Protein AF-A0A1W9QPC5-F1 (afdb_monomer)

Mean predicted aligned error: 15.15 Å

Secondary structure (DSSP, 8-state):
-HHHHHHHHHHHHHHHHHTT----------HHHHHHHHHHHHHHHHHHHHHHHHHHHHHHHHHHHHHHHHHHHHHHHHHHHHHHHHHHHHHHHHHHHHHHHHHHHHHHHHHHHHHHHHHHHHHHHHHHHHHHHHHHHHHHHHH-HHHHHHHHHTT--

Structure (mmCIF, N/CA/C/O backbone):
data_AF-A0A1W9QPC5-F1
#
_entry.id   AF-A0A1W9QPC5-F1
#
loop_
_atom_site.group_PDB
_atom_site.id
_atom_site.type_symbol
_atom_site.label_atom_id
_atom_site.label_alt_id
_atom_site.label_comp_id
_atom_site.label_asym_id
_atom_site.label_entity_id
_atom_site.label_seq_id
_atom_site.pdbx_PDB_ins_code
_atom_site.Cartn_x
_atom_site.Cartn_y
_atom_site.Cartn_z
_atom_site.occupancy
_atom_site.B_iso_or_equiv
_atom_site.auth_seq_id
_atom_site.auth_comp_id
_atom_site.auth_asym_id
_atom_site.auth_atom_id
_atom_site.pdbx_PDB_model_num
ATOM 1 N N . MET A 1 1 ? 55.006 -50.212 -90.900 1.00 65.12 1 MET A N 1
ATOM 2 C CA . MET A 1 1 ? 54.158 -49.028 -91.170 1.00 65.12 1 MET A CA 1
ATOM 3 C C . MET A 1 1 ? 53.237 -48.678 -90.004 1.00 65.12 1 MET A C 1
ATOM 5 O O . MET A 1 1 ? 53.324 -47.565 -89.512 1.00 65.12 1 MET A O 1
ATOM 9 N N . THR A 1 2 ? 52.432 -49.608 -89.487 1.00 70.31 2 THR A N 1
ATOM 10 C CA . THR A 1 2 ? 51.466 -49.372 -88.388 1.00 70.31 2 THR A CA 1
ATOM 11 C C . THR A 1 2 ? 52.062 -48.792 -87.098 1.00 70.31 2 THR A C 1
ATOM 13 O O . THR A 1 2 ? 51.472 -47.887 -86.520 1.00 70.31 2 THR A O 1
ATOM 16 N N . LYS A 1 3 ? 53.254 -49.234 -86.671 1.00 73.50 3 LYS A N 1
ATOM 17 C CA . LYS A 1 3 ? 53.915 -48.698 -85.461 1.00 73.50 3 LYS A CA 1
ATOM 18 C C . LYS A 1 3 ? 54.322 -47.223 -85.588 1.00 73.50 3 LYS A C 1
ATOM 20 O O . LYS A 1 3 ? 54.181 -46.483 -84.628 1.00 73.50 3 LYS A O 1
ATOM 25 N N . ILE A 1 4 ? 54.771 -46.805 -86.775 1.00 79.19 4 ILE A N 1
ATOM 26 C CA . ILE A 1 4 ? 55.195 -45.420 -87.052 1.00 79.19 4 ILE A CA 1
ATOM 27 C C . ILE A 1 4 ? 53.983 -44.483 -87.043 1.00 79.19 4 ILE A C 1
ATOM 29 O O . ILE A 1 4 ? 54.043 -43.390 -86.490 1.00 79.19 4 ILE A O 1
ATOM 33 N N . ILE A 1 5 ? 52.862 -44.943 -87.604 1.00 79.62 5 ILE A N 1
ATOM 34 C CA . ILE A 1 5 ? 51.597 -44.200 -87.610 1.00 79.62 5 ILE A CA 1
ATOM 35 C C . ILE A 1 5 ? 51.071 -44.041 -86.179 1.00 79.62 5 ILE A C 1
ATOM 37 O O . ILE A 1 5 ? 50.689 -42.942 -85.793 1.00 79.62 5 ILE A O 1
ATOM 41 N N . ALA A 1 6 ? 51.125 -45.102 -85.366 1.00 79.56 6 ALA A N 1
ATOM 42 C CA . ALA A 1 6 ? 50.721 -45.041 -83.963 1.00 79.56 6 ALA A CA 1
ATOM 43 C C . ALA A 1 6 ? 51.591 -44.067 -83.151 1.00 79.56 6 ALA A C 1
ATOM 45 O O . ALA A 1 6 ? 51.056 -43.268 -82.389 1.00 79.56 6 ALA A O 1
ATOM 46 N N . THR A 1 7 ? 52.915 -44.069 -83.350 1.00 79.75 7 THR A N 1
ATOM 47 C CA . THR A 1 7 ? 53.804 -43.115 -82.668 1.00 79.75 7 THR A CA 1
ATOM 48 C C . THR A 1 7 ? 53.548 -41.675 -83.094 1.00 79.75 7 THR A C 1
ATOM 50 O O . THR A 1 7 ? 53.549 -40.796 -82.241 1.00 79.75 7 THR A O 1
ATOM 53 N N . LEU A 1 8 ? 53.271 -41.429 -84.379 1.00 81.75 8 LEU A N 1
ATOM 54 C CA . LEU A 1 8 ? 52.932 -40.095 -84.883 1.00 81.75 8 LEU A CA 1
ATOM 55 C C . LEU A 1 8 ? 51.606 -39.605 -84.303 1.00 81.75 8 LEU A C 1
ATOM 57 O O . LEU A 1 8 ? 51.513 -38.455 -83.896 1.00 81.75 8 LEU A O 1
ATOM 61 N N . PHE A 1 9 ? 50.615 -40.491 -84.203 1.00 82.88 9 PHE A N 1
ATOM 62 C CA . PHE A 1 9 ? 49.314 -40.175 -83.626 1.00 82.88 9 PHE A CA 1
ATOM 63 C C . PHE A 1 9 ? 49.409 -39.853 -82.130 1.00 82.88 9 PHE A C 1
ATOM 65 O O . PHE A 1 9 ? 48.795 -38.898 -81.669 1.00 82.88 9 PHE A O 1
ATOM 72 N N . ILE A 1 10 ? 50.235 -40.592 -81.382 1.00 83.12 10 ILE A N 1
ATOM 73 C CA . ILE A 1 10 ? 50.500 -40.322 -79.961 1.00 83.12 10 ILE A CA 1
ATOM 74 C C . ILE A 1 10 ? 51.208 -38.973 -79.779 1.00 83.12 10 ILE A C 1
ATOM 76 O O . ILE A 1 10 ? 50.865 -38.227 -78.866 1.00 83.12 10 ILE A O 1
ATOM 80 N N . LEU A 1 11 ? 52.155 -38.635 -80.660 1.00 81.06 11 LEU A N 1
ATOM 81 C CA . LEU A 1 11 ? 52.871 -37.353 -80.636 1.00 81.06 11 LEU A CA 1
ATOM 82 C C . LEU A 1 11 ? 51.952 -36.170 -80.981 1.00 81.06 11 LEU A C 1
ATOM 84 O O . LEU A 1 11 ? 52.066 -35.095 -80.402 1.00 81.06 11 LEU A O 1
ATOM 88 N N . LEU A 1 12 ? 51.011 -36.380 -81.902 1.00 78.31 12 LEU A N 1
ATOM 89 C CA . LEU A 1 12 ? 50.007 -35.386 -82.279 1.00 78.31 12 LEU A CA 1
ATOM 90 C C . LEU A 1 12 ? 48.969 -35.194 -81.165 1.00 78.31 12 LEU A C 1
ATOM 92 O O . LEU A 1 12 ? 48.578 -34.070 -80.870 1.00 78.31 12 LEU A O 1
ATOM 96 N N . PHE A 1 13 ? 48.564 -36.282 -80.508 1.00 77.88 13 PHE A N 1
ATOM 97 C CA . PHE A 1 13 ? 47.622 -36.249 -79.393 1.00 77.88 13 PHE A CA 1
ATOM 98 C C . PHE A 1 13 ? 48.225 -35.593 -78.146 1.00 77.88 13 PHE A C 1
ATOM 100 O O . PHE A 1 13 ? 47.564 -34.779 -77.504 1.00 77.88 13 PHE A O 1
ATOM 107 N N . SER A 1 14 ? 49.497 -35.870 -77.834 1.00 73.00 14 SER A N 1
ATOM 108 C CA . SER A 1 14 ? 50.177 -35.208 -76.717 1.00 73.00 14 SER A CA 1
ATOM 109 C C . SER A 1 14 ? 50.324 -33.702 -76.954 1.00 73.00 14 SER A C 1
ATOM 111 O O . SER A 1 14 ? 50.070 -32.928 -76.036 1.00 73.00 14 SER A O 1
ATOM 113 N N . ALA A 1 15 ? 50.627 -33.270 -78.184 1.00 71.00 15 ALA A N 1
ATOM 114 C CA . ALA A 1 15 ? 50.700 -31.852 -78.540 1.00 71.00 15 ALA A CA 1
ATOM 115 C C . ALA A 1 15 ? 49.362 -31.109 -78.349 1.00 71.00 15 ALA A C 1
ATOM 117 O O . ALA A 1 15 ? 49.360 -29.960 -77.913 1.00 71.00 15 ALA A O 1
ATOM 118 N N . ILE A 1 16 ? 48.227 -31.766 -78.617 1.00 71.44 16 ILE A N 1
ATOM 119 C CA . ILE A 1 16 ? 46.889 -31.191 -78.398 1.00 71.44 16 ILE A CA 1
ATOM 120 C C . ILE A 1 16 ? 46.578 -31.078 -76.897 1.00 71.44 16 ILE A C 1
ATOM 122 O O . ILE A 1 16 ? 46.021 -30.069 -76.470 1.00 71.44 16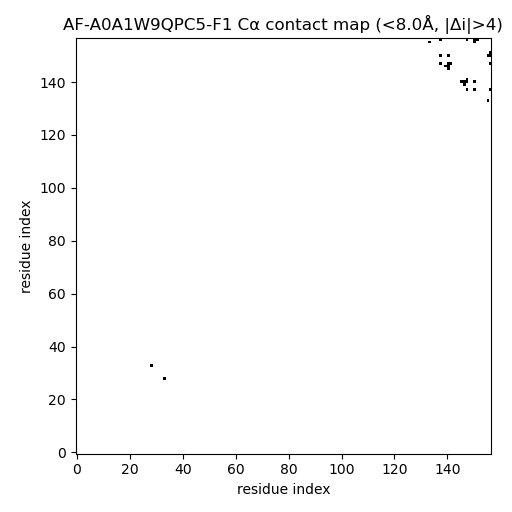 ILE A O 1
ATOM 126 N N . CYS A 1 17 ? 46.978 -32.061 -76.082 1.00 65.62 17 CYS A N 1
ATOM 127 C CA . CYS A 1 17 ? 46.781 -32.010 -74.628 1.00 65.62 17 CYS A CA 1
ATOM 128 C C . CYS A 1 17 ? 47.578 -30.881 -73.950 1.00 65.62 17 CYS A C 1
ATOM 130 O O . CYS A 1 17 ? 47.078 -30.286 -73.000 1.00 65.62 17 CYS A O 1
ATOM 132 N N . PHE A 1 18 ? 48.779 -30.544 -74.438 1.00 61.78 18 PHE A N 1
ATOM 133 C CA . PHE A 1 18 ? 49.573 -29.430 -73.892 1.00 61.78 18 PHE A CA 1
ATOM 134 C C . PHE A 1 18 ? 49.085 -28.039 -74.333 1.00 61.78 18 PHE A C 1
ATOM 136 O O . PHE A 1 18 ? 49.461 -27.046 -73.718 1.00 61.78 18 PHE A O 1
ATOM 143 N N . ALA A 1 19 ? 48.232 -27.945 -75.358 1.00 59.25 19 ALA A N 1
ATOM 144 C CA . ALA A 1 19 ? 47.664 -26.674 -75.816 1.00 59.25 19 ALA A CA 1
ATOM 145 C C . ALA A 1 19 ? 46.470 -26.190 -74.964 1.00 59.25 19 ALA A C 1
ATOM 147 O O . ALA A 1 19 ? 45.939 -25.111 -75.212 1.00 59.25 19 ALA A O 1
ATOM 148 N N . GLN A 1 20 ? 46.021 -26.969 -73.971 1.00 57.81 20 GLN A N 1
ATOM 149 C CA . GLN A 1 20 ? 44.827 -26.652 -73.176 1.00 57.81 20 GLN A CA 1
ATOM 150 C C . GLN A 1 20 ? 45.083 -25.758 -71.947 1.00 57.81 20 GLN A C 1
ATOM 152 O O . GLN A 1 20 ? 44.140 -25.479 -71.210 1.00 57.81 20 GLN A O 1
ATOM 157 N N . ASP A 1 21 ? 46.306 -25.266 -71.736 1.00 56.19 21 ASP A N 1
ATOM 158 C CA . ASP A 1 21 ? 46.692 -24.516 -70.526 1.00 56.19 21 ASP A CA 1
ATOM 159 C C . ASP A 1 21 ? 46.705 -22.978 -70.712 1.00 56.19 21 ASP A C 1
ATOM 161 O O . ASP A 1 21 ? 47.472 -22.260 -70.075 1.00 56.19 21 ASP A O 1
ATOM 165 N N . GLU A 1 22 ? 45.857 -22.437 -71.596 1.00 55.47 22 GLU A N 1
ATOM 166 C CA . GLU A 1 22 ? 45.843 -20.995 -71.925 1.00 55.47 22 GLU A CA 1
ATOM 167 C C . GLU A 1 22 ? 44.786 -20.169 -71.158 1.00 55.47 22 GLU A C 1
ATOM 169 O O . GLU A 1 22 ? 44.718 -18.951 -71.310 1.00 55.47 22 GLU A O 1
ATOM 174 N N . ASN A 1 23 ? 43.968 -20.793 -70.297 1.00 54.53 23 ASN A N 1
ATOM 175 C CA . ASN A 1 23 ? 42.779 -20.139 -69.723 1.00 54.53 23 ASN A CA 1
ATOM 176 C C . ASN A 1 23 ? 42.857 -19.778 -68.229 1.00 54.53 23 ASN A C 1
ATOM 178 O O . ASN A 1 23 ? 41.831 -19.516 -67.604 1.00 54.53 23 ASN A O 1
ATOM 182 N N . ASN A 1 24 ? 44.060 -19.711 -67.651 1.00 58.28 24 ASN A N 1
ATOM 183 C CA . ASN A 1 24 ? 44.267 -19.200 -66.291 1.00 58.28 24 ASN A CA 1
ATOM 184 C C . ASN A 1 24 ? 44.777 -17.746 -66.315 1.00 58.28 24 ASN A C 1
ATOM 186 O O . ASN A 1 24 ? 45.820 -17.422 -65.746 1.00 58.28 24 ASN A O 1
ATOM 190 N N . GLN A 1 25 ? 44.067 -16.858 -67.021 1.00 64.00 25 GLN A N 1
ATOM 191 C CA . GLN A 1 25 ? 44.348 -15.424 -66.945 1.00 64.00 25 GLN A CA 1
ATOM 192 C C . GLN A 1 25 ? 43.823 -14.886 -65.613 1.00 64.00 25 GLN A C 1
ATOM 194 O O . GLN A 1 25 ? 42.617 -14.872 -65.364 1.00 64.00 25 GLN A O 1
ATOM 199 N N . ALA A 1 26 ? 44.731 -14.418 -64.754 1.00 65.38 26 ALA A N 1
ATOM 200 C CA . ALA A 1 26 ? 44.363 -13.616 -63.598 1.00 65.38 26 ALA A CA 1
ATOM 201 C C . ALA A 1 26 ? 43.617 -12.367 -64.097 1.00 65.38 26 ALA A C 1
ATOM 203 O O . ALA A 1 26 ? 44.222 -11.467 -64.682 1.00 65.38 26 ALA A O 1
ATOM 204 N N . VAL A 1 27 ? 42.295 -12.342 -63.915 1.00 70.56 27 VAL A N 1
ATOM 205 C CA . VAL A 1 27 ? 41.449 -11.213 -64.317 1.00 70.56 27 VAL A CA 1
ATOM 206 C C . VAL A 1 27 ? 41.936 -9.970 -63.579 1.00 70.56 27 VAL A C 1
ATOM 208 O O . VAL A 1 27 ? 41.938 -9.918 -62.348 1.00 70.56 27 VAL A O 1
ATOM 211 N N . SER A 1 28 ? 42.401 -8.978 -64.334 1.00 74.38 28 SER A N 1
ATOM 212 C CA . SER A 1 28 ? 42.947 -7.748 -63.777 1.00 74.38 28 SER A CA 1
ATOM 213 C C . SER A 1 28 ? 41.822 -6.843 -63.277 1.00 74.38 28 SER A C 1
ATOM 215 O O . SER A 1 28 ? 40.793 -6.676 -63.926 1.00 74.38 28 SER A O 1
ATOM 217 N N . PHE A 1 29 ? 42.012 -6.255 -62.094 1.00 83.31 29 PHE A N 1
ATOM 218 C CA . PHE A 1 29 ? 41.056 -5.322 -61.500 1.00 83.31 29 PHE A CA 1
ATOM 219 C C . PHE A 1 29 ? 40.883 -4.094 -62.401 1.00 83.31 29 PH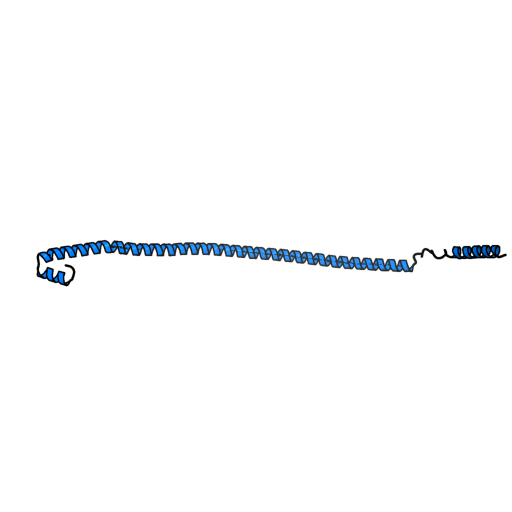E A C 1
ATOM 221 O O . PHE A 1 29 ? 41.829 -3.328 -62.616 1.00 83.31 29 PHE A O 1
ATOM 228 N N . THR A 1 30 ? 39.677 -3.923 -62.941 1.00 89.25 30 THR A N 1
ATOM 229 C CA . THR A 1 30 ? 39.397 -2.928 -63.979 1.00 89.25 30 THR A CA 1
ATOM 230 C C . THR A 1 30 ? 39.052 -1.557 -63.387 1.00 89.25 30 THR A C 1
ATOM 232 O O . THR A 1 30 ? 38.787 -1.410 -62.192 1.00 89.25 30 THR A O 1
ATOM 235 N N . LEU A 1 31 ? 39.015 -0.517 -64.230 1.00 87.50 31 LEU A N 1
ATOM 236 C CA . LEU A 1 31 ? 38.528 0.809 -63.826 1.00 87.50 31 LEU A CA 1
ATOM 237 C C . LEU A 1 31 ? 37.064 0.752 -63.342 1.00 87.50 31 LEU A C 1
ATOM 239 O O . LEU A 1 31 ? 36.713 1.394 -62.358 1.00 87.50 31 LEU A O 1
ATOM 243 N N . ALA A 1 32 ? 36.231 -0.080 -63.975 1.00 89.06 32 ALA A N 1
ATOM 244 C CA . ALA A 1 32 ? 34.838 -0.265 -63.578 1.00 89.06 32 ALA A CA 1
ATOM 245 C C . ALA A 1 32 ? 34.711 -0.872 -62.170 1.00 89.06 32 ALA A C 1
ATOM 247 O O . ALA A 1 32 ? 33.818 -0.493 -61.410 1.00 89.06 32 ALA A O 1
ATOM 248 N N . ASP A 1 33 ? 35.619 -1.773 -61.787 1.00 93.31 33 ASP A N 1
ATOM 249 C CA . ASP A 1 33 ? 35.632 -2.350 -60.441 1.00 93.31 33 ASP A CA 1
ATOM 250 C C . ASP A 1 33 ? 36.023 -1.312 -59.375 1.00 93.31 33 ASP A C 1
ATOM 252 O O . ASP A 1 33 ? 35.454 -1.319 -58.280 1.00 93.31 33 ASP A O 1
ATOM 256 N N . ARG A 1 34 ? 36.912 -0.359 -59.706 1.00 89.38 34 ARG A N 1
ATOM 257 C CA . ARG A 1 34 ? 37.227 0.802 -58.845 1.00 89.38 34 ARG A CA 1
ATOM 258 C C . ARG A 1 34 ? 36.011 1.689 -58.628 1.00 89.38 34 ARG A C 1
ATOM 260 O O . ARG A 1 34 ? 35.699 2.015 -57.486 1.00 89.38 34 ARG A O 1
ATOM 267 N N . ASP A 1 35 ? 35.300 2.036 -59.694 1.00 94.25 35 ASP A N 1
ATOM 268 C CA . ASP A 1 35 ? 34.120 2.901 -59.601 1.00 94.25 35 ASP A CA 1
ATOM 269 C C . ASP A 1 35 ? 32.987 2.240 -58.804 1.00 94.25 35 ASP A C 1
ATOM 271 O O . ASP A 1 35 ? 32.294 2.896 -58.018 1.00 94.25 35 ASP A O 1
ATOM 275 N N . ARG A 1 36 ? 32.810 0.920 -58.956 1.00 94.69 36 ARG A N 1
ATOM 276 C CA . ARG A 1 36 ? 31.877 0.139 -58.129 1.00 94.69 36 ARG A CA 1
ATOM 277 C C . ARG A 1 36 ? 32.296 0.142 -56.663 1.00 94.69 36 ARG A C 1
ATOM 279 O O . ARG A 1 36 ? 31.438 0.315 -55.800 1.00 94.69 36 ARG A O 1
ATOM 286 N N . LEU A 1 37 ? 33.590 -0.007 -56.377 1.00 95.75 37 LEU A N 1
ATOM 287 C CA . LEU A 1 37 ? 34.110 0.026 -55.012 1.00 95.75 37 LEU A CA 1
ATOM 288 C C . LEU A 1 37 ? 33.874 1.390 -54.351 1.00 95.75 37 LEU A C 1
ATOM 290 O O . LEU A 1 37 ? 33.332 1.432 -53.251 1.00 95.75 37 LEU A O 1
ATOM 294 N N . ILE A 1 38 ? 34.187 2.488 -55.046 1.00 95.25 38 ILE A N 1
ATOM 295 C CA . ILE A 1 38 ? 33.968 3.858 -54.553 1.00 95.25 38 ILE A CA 1
ATOM 296 C C . ILE A 1 38 ? 32.483 4.091 -54.248 1.00 95.25 38 ILE A C 1
ATOM 298 O O . ILE A 1 38 ? 32.129 4.620 -53.193 1.00 95.25 38 ILE A O 1
ATOM 302 N N . ARG A 1 39 ? 31.586 3.657 -55.143 1.00 96.44 39 ARG A N 1
ATOM 303 C CA . ARG A 1 39 ? 30.134 3.770 -54.935 1.00 96.44 39 ARG A CA 1
ATOM 304 C C . ARG A 1 39 ? 29.661 2.964 -53.730 1.00 96.44 39 ARG A C 1
ATOM 306 O O . ARG A 1 39 ? 28.853 3.457 -52.947 1.00 96.44 39 ARG A O 1
ATOM 313 N N . ASN A 1 40 ? 30.164 1.743 -53.576 1.00 96.62 40 ASN A N 1
ATOM 314 C CA . ASN A 1 40 ? 29.823 0.889 -52.445 1.00 96.62 40 ASN A CA 1
ATOM 315 C C . ASN A 1 40 ? 30.336 1.480 -51.129 1.00 96.62 40 ASN A C 1
ATOM 317 O O . ASN A 1 40 ? 29.602 1.486 -50.147 1.00 96.62 40 ASN A O 1
ATOM 321 N N . GLU A 1 41 ? 31.552 2.026 -51.103 1.00 96.81 41 GLU A N 1
ATOM 322 C CA . GLU A 1 41 ? 32.097 2.706 -49.927 1.00 96.81 41 GLU A CA 1
ATOM 323 C C . GLU A 1 41 ? 31.242 3.921 -49.539 1.00 96.81 41 GLU A C 1
ATOM 325 O O . GLU A 1 41 ? 30.885 4.082 -48.369 1.00 96.81 41 GLU A O 1
ATOM 330 N N . ALA A 1 42 ? 30.831 4.728 -50.523 1.00 96.12 42 ALA A N 1
ATOM 331 C CA . ALA A 1 42 ? 29.923 5.848 -50.301 1.00 96.12 42 ALA A CA 1
ATOM 332 C C . ALA A 1 42 ? 28.559 5.389 -49.750 1.00 96.12 42 ALA A C 1
ATOM 334 O O . ALA A 1 42 ? 28.071 5.959 -48.771 1.00 96.12 42 ALA A O 1
ATOM 335 N N . ALA A 1 43 ? 27.972 4.330 -50.317 1.00 96.94 43 ALA A N 1
ATOM 336 C CA . ALA A 1 43 ? 26.712 3.757 -49.845 1.00 96.94 43 ALA A CA 1
ATOM 337 C C . ALA A 1 43 ? 26.828 3.205 -48.413 1.00 96.94 43 ALA A C 1
ATOM 339 O O . ALA A 1 43 ? 25.983 3.497 -47.569 1.00 96.94 43 ALA A O 1
ATOM 340 N N . ILE A 1 44 ? 27.909 2.481 -48.102 1.00 97.62 44 ILE A N 1
ATOM 341 C CA . ILE A 1 44 ? 28.188 1.961 -46.756 1.00 97.62 44 ILE A CA 1
ATOM 342 C C . ILE A 1 44 ? 28.350 3.109 -45.758 1.00 97.62 44 ILE A C 1
ATOM 344 O O . ILE A 1 44 ? 27.833 3.034 -44.644 1.00 97.62 44 ILE A O 1
ATOM 348 N N . LYS A 1 45 ? 29.055 4.181 -46.133 1.00 97.62 45 LYS A N 1
ATOM 349 C CA . LYS A 1 45 ? 29.230 5.357 -45.273 1.00 97.62 45 LYS A CA 1
ATOM 350 C C . LYS A 1 45 ? 27.898 6.054 -45.000 1.00 97.62 45 LYS A C 1
ATOM 352 O O . LYS A 1 45 ? 27.637 6.410 -43.854 1.00 97.62 45 LYS A O 1
ATOM 357 N N . SER A 1 46 ? 27.052 6.202 -46.021 1.00 97.00 46 SER A N 1
ATOM 358 C CA . SER A 1 46 ? 25.698 6.745 -45.867 1.00 97.00 46 SER A CA 1
ATOM 359 C C . SER A 1 46 ? 24.864 5.894 -44.910 1.00 97.00 46 SER A C 1
ATOM 361 O O . SER A 1 46 ? 24.345 6.417 -43.927 1.00 97.00 46 SER A O 1
ATOM 363 N N . LEU A 1 47 ? 24.829 4.577 -45.132 1.00 97.56 47 LEU A N 1
ATOM 364 C CA . LEU A 1 47 ? 24.092 3.635 -44.290 1.00 97.56 47 LEU A CA 1
ATOM 365 C C . LEU A 1 47 ? 24.579 3.662 -42.834 1.00 97.56 47 LEU A C 1
ATOM 367 O O . LEU A 1 47 ? 23.780 3.659 -41.903 1.00 97.56 47 LEU A O 1
ATOM 371 N N . ARG A 1 48 ? 25.898 3.733 -42.611 1.00 97.50 48 ARG A N 1
ATOM 372 C CA . ARG A 1 48 ? 26.466 3.864 -41.259 1.00 97.50 48 ARG A CA 1
ATOM 373 C C . ARG A 1 48 ? 26.031 5.155 -40.573 1.00 97.50 48 ARG A C 1
ATOM 375 O O . ARG A 1 48 ? 25.784 5.134 -39.371 1.00 97.50 48 ARG A O 1
ATOM 382 N N . ASN A 1 49 ? 25.959 6.265 -41.302 1.00 97.44 49 ASN A N 1
ATOM 383 C CA . ASN A 1 49 ? 25.530 7.543 -40.737 1.00 97.44 49 ASN A CA 1
ATOM 384 C C . ASN A 1 49 ? 24.050 7.519 -40.345 1.00 97.44 49 ASN A C 1
ATOM 386 O O . ASN A 1 49 ? 23.716 7.955 -39.245 1.00 97.44 49 ASN A O 1
ATOM 390 N N . GLU A 1 50 ? 23.194 6.972 -41.207 1.00 97.44 50 GLU A N 1
ATOM 391 C CA . GLU A 1 50 ? 21.766 6.783 -40.936 1.00 97.44 50 GLU A CA 1
ATOM 392 C C . GLU A 1 50 ? 21.555 5.880 -39.717 1.00 97.44 50 GLU A C 1
ATOM 394 O O . GLU A 1 50 ? 20.945 6.298 -38.736 1.00 97.44 50 GLU A O 1
ATOM 399 N N . MET A 1 51 ? 22.203 4.713 -39.695 1.00 97.56 51 MET A N 1
ATOM 400 C CA . MET A 1 51 ? 22.140 3.784 -38.567 1.00 97.56 51 MET A CA 1
ATOM 401 C C . MET A 1 51 ? 22.634 4.420 -37.257 1.00 97.56 51 MET A C 1
ATOM 403 O O . MET A 1 51 ? 22.034 4.225 -36.202 1.00 97.56 51 MET A O 1
ATOM 407 N N . ASN A 1 52 ? 23.712 5.211 -37.291 1.00 97.56 52 ASN A N 1
ATOM 408 C CA . ASN A 1 52 ? 24.185 5.933 -36.106 1.00 97.56 52 ASN A CA 1
ATOM 409 C C . ASN A 1 52 ? 23.168 6.974 -35.617 1.00 97.56 52 ASN A C 1
ATOM 411 O O . ASN A 1 52 ? 23.027 7.163 -34.407 1.00 97.56 52 ASN A O 1
ATOM 415 N N . SER A 1 53 ? 22.472 7.643 -36.540 1.00 97.44 53 SER A N 1
ATOM 416 C CA . SER A 1 53 ? 21.417 8.603 -36.216 1.00 97.44 53 SER A CA 1
ATOM 417 C C . SER A 1 53 ? 20.222 7.910 -35.558 1.00 97.44 53 SER A C 1
ATOM 419 O O . SER A 1 53 ? 19.813 8.314 -34.468 1.00 97.44 53 SER A O 1
ATOM 421 N N . GLU A 1 54 ? 19.741 6.810 -36.142 1.00 97.75 54 GLU A N 1
ATOM 422 C CA . GLU A 1 54 ? 18.637 6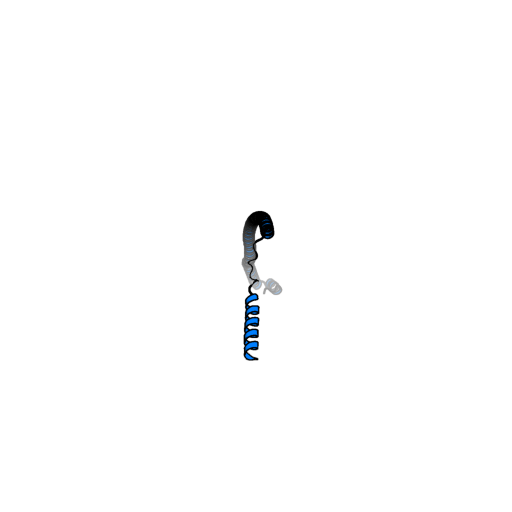.013 -35.596 1.00 97.75 54 GLU A CA 1
ATOM 423 C C . GLU A 1 54 ? 18.971 5.442 -34.214 1.00 97.75 54 GLU A C 1
ATOM 425 O O . GLU A 1 54 ? 18.203 5.606 -33.266 1.00 97.75 54 GLU A O 1
ATOM 430 N N . ILE A 1 55 ? 20.159 4.848 -34.051 1.00 97.81 55 ILE A N 1
ATOM 431 C CA . ILE A 1 55 ? 20.638 4.356 -32.750 1.00 97.81 55 ILE A CA 1
ATOM 432 C C . ILE A 1 55 ? 20.714 5.502 -31.732 1.00 97.81 55 ILE A C 1
ATOM 434 O O . ILE A 1 55 ? 20.413 5.308 -30.551 1.00 97.81 55 ILE A O 1
ATOM 438 N N . GLY A 1 56 ? 21.115 6.699 -32.167 1.00 97.81 56 GLY A N 1
ATOM 439 C CA . GLY A 1 56 ? 21.105 7.901 -31.339 1.00 97.81 56 GLY A CA 1
ATOM 440 C C . GLY A 1 56 ? 19.698 8.273 -30.861 1.00 97.81 56 GLY A C 1
ATOM 441 O O . GLY A 1 56 ? 19.506 8.489 -29.662 1.00 97.81 56 GLY A O 1
ATOM 442 N N . SER A 1 57 ? 18.716 8.287 -31.768 1.00 97.38 57 SER A N 1
ATOM 443 C CA . SER A 1 57 ? 17.308 8.557 -31.442 1.00 97.38 57 SER A CA 1
ATOM 444 C C . SER A 1 57 ? 16.754 7.528 -30.459 1.00 97.38 57 SER A C 1
ATOM 446 O O . SER A 1 57 ? 16.263 7.894 -29.391 1.00 97.38 57 SER A O 1
ATOM 448 N N . LEU A 1 58 ? 16.952 6.238 -30.741 1.00 97.88 58 LEU A N 1
ATOM 449 C CA . LEU A 1 58 ? 16.492 5.144 -29.883 1.00 97.88 58 LEU A CA 1
ATOM 450 C C . LEU A 1 58 ? 17.089 5.216 -28.472 1.00 97.88 58 LEU A C 1
ATOM 452 O O . LEU A 1 58 ? 16.399 4.969 -27.483 1.00 97.88 58 LEU A O 1
ATOM 456 N N . ARG A 1 59 ? 18.368 5.591 -28.337 1.00 97.81 59 ARG A N 1
ATOM 457 C CA . ARG A 1 59 ? 18.989 5.809 -27.019 1.00 97.81 59 ARG A CA 1
ATOM 458 C C . ARG A 1 59 ? 18.332 6.956 -26.254 1.00 97.81 59 ARG A C 1
ATOM 460 O O . ARG A 1 59 ? 18.181 6.855 -25.035 1.00 97.81 59 ARG A O 1
ATOM 467 N N . ASN A 1 60 ? 17.950 8.029 -26.942 1.00 97.75 60 ASN A N 1
ATOM 468 C CA . ASN A 1 60 ? 17.273 9.167 -26.324 1.00 97.75 60 ASN A CA 1
ATOM 469 C C . ASN A 1 60 ? 15.857 8.795 -25.872 1.00 97.75 60 ASN A C 1
ATOM 471 O O . ASN A 1 60 ? 15.502 9.071 -24.726 1.00 97.75 60 ASN A O 1
ATOM 475 N N . GLU A 1 61 ? 15.092 8.102 -26.715 1.00 98.00 61 GLU A N 1
ATOM 476 C CA . GLU A 1 61 ? 13.764 7.579 -26.368 1.00 98.00 61 GLU A CA 1
ATOM 477 C C . GLU A 1 61 ? 13.840 6.631 -25.169 1.00 98.00 61 GLU A C 1
ATOM 479 O O . GLU A 1 61 ? 13.121 6.803 -24.186 1.00 98.00 61 GLU A O 1
ATOM 484 N N . MET A 1 62 ? 14.796 5.697 -25.176 1.00 97.38 62 MET A N 1
ATOM 485 C CA . MET A 1 62 ? 15.014 4.776 -24.061 1.00 97.38 62 MET A CA 1
ATOM 486 C C . MET A 1 62 ? 15.367 5.518 -22.762 1.00 97.38 62 MET A C 1
ATOM 488 O O . MET A 1 62 ? 14.927 5.127 -21.677 1.00 97.38 62 MET A O 1
ATOM 492 N N . LYS A 1 63 ? 16.132 6.613 -22.846 1.00 97.62 63 LYS A N 1
ATOM 493 C CA . LYS A 1 63 ? 16.436 7.468 -21.692 1.00 97.62 63 LYS A CA 1
ATOM 494 C C . LYS A 1 63 ? 15.192 8.207 -21.187 1.00 97.62 63 LYS A C 1
ATOM 496 O O . LYS A 1 63 ? 15.012 8.274 -19.971 1.00 97.62 63 LYS A O 1
ATOM 501 N N . SER A 1 64 ? 14.339 8.717 -22.080 1.00 97.50 64 SER A N 1
ATOM 502 C CA . SER A 1 64 ? 13.062 9.351 -21.709 1.00 97.50 64 SER A CA 1
ATOM 503 C C . SER A 1 64 ? 12.149 8.363 -20.993 1.00 97.50 64 SER A C 1
ATOM 505 O O . SER A 1 64 ? 11.763 8.602 -19.851 1.00 97.50 64 SER A O 1
ATOM 507 N N . LEU A 1 65 ? 11.932 7.189 -21.593 1.00 97.75 65 LEU A N 1
ATOM 508 C CA . LEU A 1 65 ? 11.115 6.119 -21.018 1.00 97.75 65 LEU A CA 1
ATOM 509 C C . LEU A 1 65 ? 11.620 5.691 -19.638 1.00 97.75 65 LEU A C 1
ATOM 511 O O . LEU A 1 65 ? 10.838 5.470 -18.714 1.00 97.75 65 LEU A O 1
ATOM 515 N N . ARG A 1 66 ? 12.943 5.609 -19.453 1.00 97.50 66 ARG A N 1
ATOM 516 C CA . ARG A 1 66 ? 13.530 5.287 -18.146 1.00 97.50 66 ARG A CA 1
ATOM 517 C C . ARG A 1 66 ? 13.237 6.363 -17.099 1.00 97.50 66 ARG A C 1
ATOM 519 O O . ARG A 1 66 ? 13.000 6.026 -15.937 1.00 97.50 66 ARG A O 1
ATOM 526 N N . ASN A 1 67 ? 13.259 7.635 -17.489 1.00 97.38 67 ASN A N 1
ATOM 527 C CA . ASN A 1 67 ? 12.942 8.748 -16.597 1.00 97.38 67 ASN A CA 1
ATOM 528 C C . ASN A 1 67 ? 11.453 8.771 -16.238 1.00 97.38 67 ASN A C 1
ATOM 530 O O . ASN A 1 67 ? 11.123 8.892 -15.060 1.00 97.38 67 ASN A O 1
ATOM 534 N N . GLU A 1 68 ? 10.570 8.582 -17.218 1.00 97.69 68 GLU A N 1
ATOM 535 C CA . GLU A 1 68 ? 9.122 8.472 -17.009 1.00 97.69 68 GLU A CA 1
ATOM 536 C C . GLU A 1 68 ? 8.791 7.307 -16.074 1.00 97.69 68 GLU A C 1
ATOM 538 O O . GLU A 1 68 ? 8.088 7.487 -15.081 1.00 97.69 68 GLU A O 1
ATOM 543 N N . MET A 1 69 ? 9.392 6.133 -16.300 1.00 96.94 69 MET A N 1
ATOM 544 C CA . MET A 1 69 ? 9.216 4.975 -15.425 1.00 96.94 69 MET A CA 1
ATOM 545 C C . MET A 1 69 ? 9.705 5.251 -13.997 1.00 96.94 69 MET A C 1
ATOM 547 O O . MET A 1 69 ? 9.077 4.812 -13.032 1.00 96.94 69 MET A O 1
ATOM 551 N N . LYS A 1 70 ? 10.816 5.979 -13.832 1.00 97.38 70 LYS A N 1
ATOM 552 C CA . LYS A 1 70 ? 11.306 6.381 -12.507 1.00 97.38 70 LYS A CA 1
ATOM 553 C C . LYS A 1 70 ? 10.334 7.347 -11.826 1.00 97.38 70 LYS A C 1
ATOM 555 O O . LYS A 1 70 ? 10.060 7.176 -10.641 1.00 97.38 70 LYS A O 1
ATOM 560 N N . SER A 1 71 ? 9.796 8.322 -12.560 1.00 96.88 71 SER A N 1
ATOM 561 C CA . SER A 1 71 ? 8.807 9.265 -12.024 1.00 96.88 71 SER A CA 1
ATOM 562 C C . SER A 1 71 ? 7.528 8.549 -11.600 1.00 96.88 71 SER A C 1
ATOM 564 O O . SER A 1 71 ? 7.048 8.768 -10.493 1.00 96.88 71 SER A O 1
ATOM 566 N N . LEU A 1 72 ? 7.030 7.633 -12.434 1.00 97.31 72 LEU A N 1
ATOM 567 C CA . LEU A 1 72 ? 5.839 6.845 -12.136 1.00 97.31 72 LEU A CA 1
ATOM 568 C C . LEU A 1 72 ? 6.038 5.988 -10.881 1.00 97.31 72 LEU A C 1
ATOM 570 O O . LEU A 1 72 ? 5.173 5.948 -10.012 1.00 97.31 72 LEU A O 1
ATOM 574 N N . ARG A 1 73 ? 7.201 5.335 -10.748 1.00 96.81 73 ARG A N 1
ATOM 575 C CA . ARG A 1 73 ? 7.550 4.570 -9.539 1.00 96.81 73 ARG A CA 1
ATOM 576 C C . ARG A 1 73 ? 7.572 5.452 -8.292 1.00 96.81 73 ARG A C 1
ATOM 578 O O . ARG A 1 73 ? 7.074 5.029 -7.255 1.00 96.81 73 ARG A O 1
ATOM 585 N N . ASN A 1 74 ? 8.118 6.662 -8.392 1.00 97.12 74 ASN A N 1
ATOM 586 C CA . ASN A 1 74 ? 8.136 7.603 -7.275 1.00 97.12 74 ASN A CA 1
ATOM 587 C C . ASN A 1 74 ? 6.721 8.047 -6.885 1.00 97.12 74 ASN A C 1
ATOM 589 O O . ASN A 1 74 ? 6.387 8.006 -5.707 1.00 97.12 74 ASN A O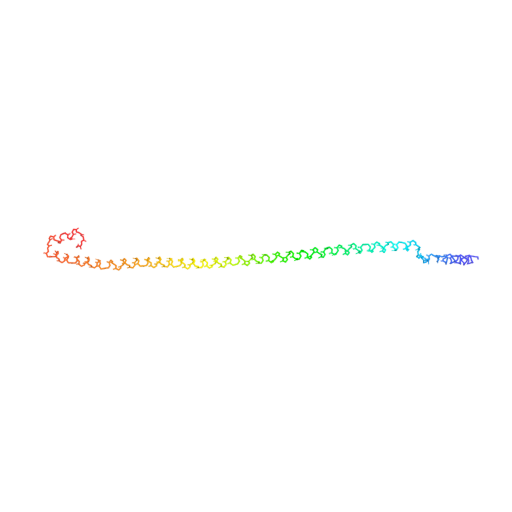 1
ATOM 593 N N . GLU A 1 75 ? 5.881 8.420 -7.852 1.00 97.06 75 GLU A N 1
ATOM 594 C CA . GLU A 1 75 ? 4.487 8.802 -7.594 1.00 97.06 75 GLU A CA 1
ATOM 595 C C . GLU A 1 75 ? 3.678 7.647 -6.988 1.00 97.06 75 GLU A C 1
ATOM 597 O O . GLU A 1 75 ? 2.863 7.834 -6.086 1.00 97.06 75 GLU A O 1
ATOM 602 N N . MET A 1 76 ? 3.916 6.427 -7.463 1.00 96.38 76 MET A N 1
ATOM 603 C CA . MET A 1 76 ? 3.281 5.238 -6.918 1.00 96.38 76 MET A CA 1
ATOM 604 C C . MET A 1 76 ? 3.706 5.004 -5.462 1.00 96.38 76 MET A C 1
ATOM 606 O O . MET A 1 76 ? 2.848 4.763 -4.617 1.00 96.38 76 MET A O 1
ATOM 610 N N . ASN A 1 77 ? 4.997 5.139 -5.147 1.00 97.00 77 ASN A N 1
ATOM 611 C CA . ASN A 1 77 ? 5.492 5.018 -3.775 1.00 97.00 77 ASN A CA 1
ATOM 612 C C . ASN A 1 77 ? 4.883 6.074 -2.848 1.00 97.00 77 ASN A C 1
ATOM 614 O O . ASN A 1 77 ? 4.405 5.719 -1.776 1.00 97.00 77 ASN A O 1
ATOM 618 N N . THR A 1 78 ? 4.822 7.344 -3.260 1.00 96.12 78 THR A N 1
ATOM 619 C CA . THR A 1 78 ? 4.227 8.399 -2.420 1.00 96.12 78 THR A CA 1
ATOM 620 C C . THR A 1 78 ? 2.733 8.170 -2.192 1.00 96.12 78 THR A C 1
ATOM 622 O O . THR A 1 78 ? 2.239 8.352 -1.079 1.00 96.12 78 THR A O 1
ATOM 625 N N . LYS A 1 79 ? 2.002 7.708 -3.215 1.00 95.88 79 LYS A N 1
ATOM 626 C CA . LYS A 1 79 ? 0.593 7.310 -3.077 1.00 95.88 79 LYS A CA 1
ATOM 627 C C . LYS A 1 79 ? 0.422 6.125 -2.127 1.00 95.88 79 LYS A C 1
ATOM 629 O O . LYS A 1 79 ? -0.493 6.153 -1.306 1.00 95.88 79 LYS A O 1
ATOM 634 N N . PHE A 1 80 ? 1.284 5.112 -2.206 1.00 96.25 80 PHE A N 1
ATOM 635 C CA . PHE A 1 80 ? 1.253 3.975 -1.284 1.00 96.25 80 PHE A CA 1
ATOM 636 C C . PHE A 1 80 ? 1.576 4.385 0.154 1.00 96.25 80 PHE A C 1
ATOM 638 O O . PHE A 1 80 ? 0.868 3.973 1.068 1.00 96.25 80 PHE A O 1
ATOM 645 N N . GLU A 1 81 ? 2.576 5.238 0.370 1.00 96.50 81 GLU A N 1
ATOM 646 C CA . GLU A 1 81 ? 2.896 5.779 1.696 1.00 96.50 81 GLU A CA 1
ATOM 647 C C . GLU A 1 81 ? 1.716 6.563 2.286 1.00 96.50 81 GLU A C 1
ATOM 649 O O . GLU A 1 81 ? 1.334 6.344 3.437 1.00 96.50 81 GLU A O 1
ATOM 654 N N . ALA A 1 82 ? 1.076 7.423 1.488 1.00 95.19 82 ALA A N 1
ATOM 655 C CA . ALA A 1 82 ? -0.110 8.161 1.914 1.00 95.19 82 ALA A CA 1
ATOM 656 C C . ALA A 1 82 ? -1.274 7.223 2.283 1.00 95.19 82 ALA A C 1
ATOM 658 O O . ALA A 1 82 ? -1.933 7.430 3.305 1.00 95.19 82 ALA A O 1
ATOM 659 N N . GLN A 1 83 ? -1.506 6.169 1.492 1.00 95.81 83 GLN A N 1
ATOM 660 C CA . GLN A 1 83 ? -2.506 5.144 1.806 1.00 95.81 83 GLN A CA 1
ATOM 661 C C . GLN A 1 83 ? -2.160 4.381 3.088 1.00 95.81 83 GLN A C 1
ATOM 663 O O . GLN A 1 83 ? -3.043 4.158 3.912 1.00 95.81 83 GLN A O 1
ATOM 668 N N . GLN A 1 84 ? -0.889 4.040 3.309 1.00 96.12 84 GLN A N 1
ATOM 669 C CA . GLN A 1 84 ? -0.446 3.360 4.526 1.00 96.12 84 GLN A CA 1
ATOM 670 C C . GLN A 1 84 ? -0.684 4.220 5.773 1.00 96.12 84 GLN A C 1
ATOM 672 O O . GLN A 1 84 ? -1.127 3.711 6.802 1.00 96.12 84 GLN A O 1
ATOM 677 N N . ILE A 1 85 ? -0.431 5.530 5.694 1.00 94.94 85 ILE A N 1
ATOM 678 C CA . ILE A 1 85 ? -0.704 6.464 6.796 1.00 94.94 85 ILE A CA 1
ATOM 679 C C . ILE A 1 85 ? -2.205 6.514 7.102 1.00 94.94 85 ILE A C 1
ATOM 681 O O . ILE A 1 85 ? -2.586 6.448 8.273 1.00 94.94 85 ILE A O 1
ATOM 685 N N . GLN A 1 86 ? -3.054 6.596 6.072 1.00 94.12 86 GLN A N 1
ATOM 686 C CA . GLN A 1 86 ? -4.510 6.555 6.244 1.00 94.12 86 GLN A CA 1
ATOM 687 C C . GLN A 1 86 ? -4.967 5.226 6.848 1.00 94.12 86 GLN A C 1
ATOM 689 O O . GLN A 1 86 ? -5.758 5.212 7.785 1.00 94.12 86 GLN A O 1
ATOM 694 N N . PHE A 1 87 ? -4.433 4.102 6.378 1.00 95.25 87 PHE A N 1
ATOM 695 C CA . PHE A 1 87 ? -4.756 2.791 6.930 1.00 95.25 87 PHE A CA 1
ATOM 696 C C . PHE A 1 87 ? -4.367 2.691 8.410 1.00 95.25 87 PHE A C 1
ATOM 698 O 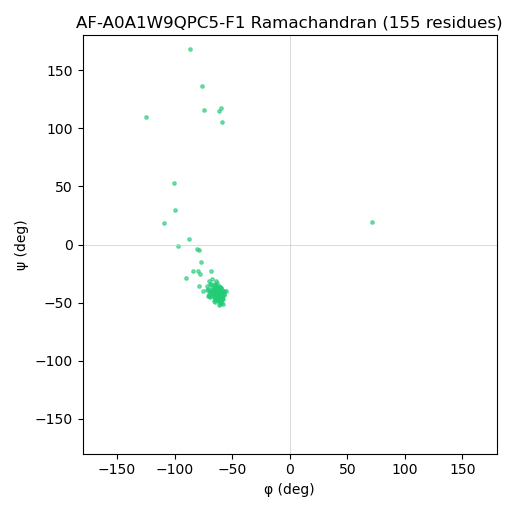O . PHE A 1 87 ? -5.167 2.268 9.240 1.00 95.25 87 PHE A O 1
ATOM 705 N N . ASN A 1 88 ? -3.175 3.170 8.772 1.00 95.06 88 ASN A N 1
ATOM 706 C CA . ASN A 1 88 ? -2.721 3.198 10.160 1.00 95.06 88 ASN A CA 1
ATOM 707 C C . ASN A 1 88 ? -3.606 4.098 11.043 1.00 95.06 88 ASN A C 1
ATOM 709 O O . ASN A 1 88 ? -3.835 3.780 12.211 1.00 95.06 88 ASN A O 1
ATOM 713 N N . SER A 1 89 ? -4.105 5.226 10.522 1.00 93.00 89 SER A N 1
ATOM 714 C CA . SER A 1 89 ? -5.013 6.100 11.274 1.00 93.00 89 SER A CA 1
ATOM 715 C C . SER A 1 89 ? -6.404 5.481 11.438 1.00 93.00 89 SER A C 1
ATOM 717 O O . SER A 1 89 ? -6.997 5.618 12.510 1.00 93.00 89 SER A O 1
ATOM 719 N N . PHE A 1 90 ? -6.901 4.751 10.435 1.00 93.62 90 PHE A N 1
ATOM 720 C CA . PHE A 1 90 ? -8.118 3.947 10.551 1.00 93.62 90 PHE A CA 1
ATOM 721 C C . PHE A 1 90 ? -7.959 2.815 11.562 1.00 93.62 90 PHE A C 1
ATOM 723 O O . PHE A 1 90 ? -8.840 2.635 12.397 1.00 93.62 90 PHE A O 1
ATOM 730 N N . GLN A 1 91 ? -6.826 2.109 11.549 1.00 95.31 91 GLN A N 1
ATOM 731 C CA . GLN A 1 91 ? -6.547 1.040 12.506 1.00 95.31 91 GLN A CA 1
ATOM 732 C C . GLN A 1 91 ? -6.600 1.562 13.947 1.00 95.31 91 GLN A C 1
ATOM 734 O O . GLN A 1 91 ? -7.307 1.004 14.778 1.00 95.31 91 GLN A O 1
ATOM 739 N N . LYS A 1 92 ? -5.955 2.703 14.228 1.00 94.19 92 LYS A N 1
ATOM 740 C CA . LYS A 1 92 ? -6.013 3.337 15.557 1.00 94.19 92 LYS A CA 1
ATOM 741 C C . LYS A 1 92 ? -7.432 3.719 15.973 1.00 94.19 92 LYS A C 1
ATOM 743 O O . LYS A 1 92 ? -7.802 3.550 17.133 1.00 94.19 92 LYS A O 1
ATOM 748 N N . GLN A 1 93 ? -8.225 4.256 15.046 1.00 93.69 93 GLN A N 1
ATOM 749 C CA . GLN A 1 93 ? -9.630 4.562 15.321 1.00 93.69 93 GLN A CA 1
ATOM 750 C C . GLN A 1 93 ? -10.410 3.286 15.637 1.00 93.69 93 GLN A C 1
ATOM 752 O O . GLN A 1 93 ? -11.170 3.262 16.601 1.00 93.69 93 GLN A O 1
ATOM 757 N N . PHE A 1 94 ? -10.186 2.219 14.874 1.00 95.00 94 PHE A N 1
ATOM 758 C CA . PHE A 1 94 ? -10.821 0.925 15.085 1.00 95.00 94 PHE A CA 1
ATOM 759 C C . PHE A 1 94 ? -10.448 0.300 16.434 1.00 95.00 94 PHE A C 1
ATOM 761 O O . PHE A 1 94 ? -11.328 -0.216 17.122 1.00 95.00 94 PHE A O 1
ATOM 768 N N . ASP A 1 95 ? -9.188 0.415 16.858 1.00 94.75 95 ASP A N 1
ATOM 769 C CA . ASP A 1 95 ? -8.728 -0.040 18.175 1.00 94.75 95 ASP A CA 1
ATOM 770 C C . ASP A 1 95 ? -9.415 0.746 19.307 1.00 94.75 95 ASP A C 1
ATOM 772 O O . ASP A 1 95 ? -9.846 0.171 20.313 1.00 94.75 95 ASP A O 1
ATOM 776 N N . ASN A 1 96 ? -9.593 2.061 19.129 1.00 93.81 96 ASN A N 1
ATOM 777 C CA . ASN A 1 96 ? -10.343 2.894 20.070 1.00 93.81 96 ASN A CA 1
ATOM 778 C C . ASN A 1 96 ? -11.834 2.508 20.117 1.00 93.81 96 ASN A C 1
ATOM 780 O O . ASN A 1 96 ? -12.411 2.411 21.199 1.00 93.81 96 ASN A O 1
ATOM 784 N N . PHE A 1 97 ? -12.451 2.219 18.965 1.00 96.00 97 PHE A N 1
ATOM 785 C CA . PHE A 1 97 ? -13.820 1.695 18.900 1.00 96.00 97 PHE A CA 1
ATOM 786 C C . PHE A 1 97 ? -13.949 0.333 19.579 1.00 96.00 97 PHE A C 1
ATOM 788 O O . PHE A 1 97 ? -14.899 0.123 20.329 1.00 96.00 97 PHE A O 1
ATOM 795 N N . HIS A 1 98 ? -12.994 -0.575 19.366 1.00 95.31 98 HIS A N 1
ATOM 796 C CA . HIS A 1 98 ? -12.957 -1.870 20.045 1.00 95.31 98 HIS A CA 1
ATOM 797 C C . HIS A 1 98 ? -12.879 -1.697 21.556 1.00 95.31 98 HIS A C 1
ATOM 799 O O . HIS A 1 98 ? -13.648 -2.312 22.291 1.00 95.31 98 HIS A O 1
ATOM 805 N N . THR A 1 99 ? -11.999 -0.811 22.017 1.00 95.69 99 THR A N 1
ATOM 806 C CA . THR A 1 99 ? -11.860 -0.485 23.438 1.00 95.69 99 THR A CA 1
ATOM 807 C C . THR A 1 99 ? -13.181 0.033 24.004 1.00 95.69 99 THR A C 1
ATOM 809 O O . THR A 1 99 ? -13.680 -0.509 24.990 1.00 95.69 99 THR A O 1
ATOM 812 N N . LEU A 1 100 ? -13.803 1.018 23.347 1.00 95.56 100 LEU A N 1
ATOM 813 C CA . LEU A 1 100 ? -15.105 1.556 23.747 1.00 95.56 100 LEU A CA 1
ATOM 814 C C . LEU A 1 100 ? -16.195 0.472 23.773 1.00 95.56 100 LEU A C 1
ATOM 816 O O . LEU A 1 100 ? -16.968 0.399 24.725 1.00 95.56 100 LEU A O 1
ATOM 820 N N . MET A 1 101 ? -16.246 -0.388 22.756 1.00 95.25 101 MET A N 1
ATOM 821 C CA . MET A 1 101 ? -17.205 -1.487 22.665 1.00 95.25 101 MET A CA 1
ATOM 822 C C . MET A 1 101 ? -17.034 -2.474 23.824 1.00 95.25 101 MET A C 1
ATOM 824 O O . MET A 1 101 ? -18.028 -2.853 24.442 1.00 95.25 101 MET A O 1
ATOM 828 N N . TYR A 1 102 ? -15.798 -2.849 24.167 1.00 96.62 102 TYR A N 1
ATOM 829 C CA . TYR A 1 102 ? -15.526 -3.695 25.330 1.00 96.62 102 TYR A CA 1
ATOM 830 C C . TYR A 1 102 ? -15.929 -3.024 26.646 1.00 96.62 102 TYR A C 1
ATOM 832 O O . TYR A 1 102 ? -16.488 -3.696 27.510 1.00 96.62 102 TYR A O 1
ATOM 840 N N . PHE A 1 103 ? -15.722 -1.711 26.791 1.00 96.88 103 PHE A N 1
ATOM 841 C CA . PHE A 1 103 ? -16.197 -0.961 27.958 1.00 96.88 103 PHE A CA 1
ATOM 842 C C . PHE A 1 103 ? -17.723 -0.966 28.069 1.00 96.88 103 PHE A C 1
ATOM 844 O O . PHE A 1 103 ? -18.253 -1.238 29.145 1.00 96.88 103 PHE A O 1
ATOM 851 N N . ILE A 1 104 ? -18.433 -0.698 26.970 1.00 96.38 104 ILE A N 1
ATOM 852 C CA . ILE A 1 104 ? -19.901 -0.686 26.953 1.00 96.38 104 ILE A CA 1
ATOM 853 C C . ILE A 1 104 ? -20.443 -2.088 27.243 1.00 96.38 104 ILE A C 1
ATOM 855 O O . ILE A 1 104 ? -21.281 -2.240 28.128 1.00 96.38 104 ILE A O 1
ATOM 859 N N . LEU A 1 105 ? -19.945 -3.119 26.554 1.00 96.50 105 LEU A N 1
ATOM 860 C CA . LEU A 1 105 ? -20.356 -4.505 26.792 1.00 96.50 105 LEU A CA 1
ATOM 861 C C . LEU A 1 105 ? -20.057 -4.934 28.231 1.00 96.50 105 LEU A C 1
ATOM 863 O O . LEU A 1 105 ? -20.939 -5.463 28.901 1.00 96.50 105 LEU A O 1
ATOM 867 N N . GLY A 1 106 ? -18.853 -4.658 28.738 1.00 97.00 106 GLY A N 1
ATOM 868 C CA . GLY A 1 106 ? -18.475 -4.948 30.121 1.00 97.00 106 GLY A CA 1
ATOM 869 C C . GLY A 1 106 ? -19.362 -4.225 31.137 1.00 97.00 106 GLY A C 1
ATOM 870 O O . GLY A 1 106 ? -19.804 -4.833 32.111 1.00 97.00 106 GLY A O 1
ATOM 871 N N . GLY A 1 107 ? -19.696 -2.958 30.879 1.00 96.75 107 GLY A N 1
ATOM 872 C CA . GLY A 1 107 ? -20.634 -2.180 31.686 1.00 96.75 107 GLY A CA 1
ATOM 873 C C . GLY A 1 107 ? -22.041 -2.780 31.691 1.00 96.75 107 GLY A C 1
ATOM 874 O O . GLY A 1 107 ? -22.628 -2.946 32.759 1.00 96.75 107 GLY A O 1
ATOM 875 N N . ILE A 1 108 ? -22.557 -3.180 30.525 1.00 95.81 108 ILE A N 1
ATOM 876 C CA . ILE A 1 108 ? -23.864 -3.840 30.397 1.00 95.81 108 ILE A CA 1
ATOM 877 C C . ILE A 1 108 ? -23.878 -5.166 31.169 1.00 95.81 108 ILE A C 1
ATOM 879 O O . ILE A 1 108 ? -24.788 -5.396 31.965 1.00 95.81 108 ILE A O 1
ATOM 883 N N . PHE A 1 109 ? -22.869 -6.024 30.990 1.00 95.69 109 PHE A N 1
ATOM 884 C CA . PHE A 1 109 ? -22.780 -7.293 31.720 1.00 95.69 109 PHE A CA 1
ATOM 885 C C . PHE A 1 109 ? -22.686 -7.081 33.234 1.00 95.69 109 PHE A C 1
ATOM 887 O O . PHE A 1 109 ? -23.368 -7.772 33.990 1.00 95.69 109 PHE A O 1
ATOM 894 N N . SER A 1 110 ? -21.903 -6.096 33.678 1.00 94.81 110 SER A N 1
ATOM 895 C CA . SER A 1 110 ? -21.796 -5.721 35.091 1.00 94.81 110 SER A CA 1
ATOM 896 C C . SER A 1 110 ? -23.147 -5.286 35.674 1.00 94.81 110 SER A C 1
ATOM 898 O O . SER A 1 110 ? -23.552 -5.770 36.731 1.00 94.81 110 SER A O 1
ATOM 900 N N . LEU A 1 111 ? -23.904 -4.454 34.949 1.00 93.12 111 LEU A N 1
ATOM 901 C CA . LEU A 1 111 ? -25.246 -4.027 35.360 1.00 93.12 111 LEU A CA 1
ATOM 902 C C . LEU A 1 111 ? -26.237 -5.193 35.435 1.00 93.12 111 LEU A C 1
ATOM 904 O O . LEU A 1 111 ? -27.009 -5.269 36.388 1.00 93.12 111 LEU A O 1
ATOM 908 N N . ILE A 1 112 ? -26.207 -6.121 34.474 1.00 92.50 112 ILE A N 1
ATOM 909 C CA . ILE A 1 112 ? -27.069 -7.315 34.494 1.00 92.50 112 ILE A CA 1
ATOM 910 C C . ILE A 1 112 ? -26.778 -8.166 35.736 1.00 92.50 112 ILE A C 1
ATOM 912 O O . ILE A 1 112 ? -27.706 -8.599 36.424 1.00 92.50 112 ILE A O 1
ATOM 916 N N . ILE A 1 113 ? -25.497 -8.375 36.050 1.00 91.81 113 ILE A N 1
ATOM 917 C CA . ILE A 1 113 ? -25.073 -9.113 37.246 1.00 91.81 113 ILE A CA 1
ATOM 918 C C . ILE A 1 113 ? -25.554 -8.397 38.518 1.00 91.81 113 ILE A C 1
ATOM 920 O O . ILE A 1 113 ? -26.069 -9.048 39.429 1.00 91.81 113 ILE A O 1
ATOM 924 N N . LEU A 1 114 ? -25.453 -7.066 38.564 1.00 90.81 114 LEU A N 1
ATOM 925 C CA . LEU A 1 114 ? -25.896 -6.257 39.699 1.00 90.81 114 LEU A CA 1
ATOM 926 C C . LEU A 1 114 ? -27.415 -6.335 39.896 1.00 90.81 114 LEU A C 1
ATOM 928 O O . LEU A 1 114 ? -27.862 -6.608 41.005 1.00 90.81 114 LEU A O 1
ATOM 932 N N . ILE A 1 115 ? -28.211 -6.185 38.832 1.00 90.25 115 ILE A N 1
ATOM 933 C CA . ILE A 1 115 ? -29.681 -6.295 38.885 1.00 90.25 115 ILE A CA 1
ATOM 934 C C . ILE A 1 115 ? -30.106 -7.660 39.437 1.00 90.25 115 ILE A C 1
ATOM 936 O O . ILE A 1 115 ? -31.013 -7.759 40.269 1.00 90.25 115 ILE A O 1
ATOM 940 N N . PHE A 1 116 ? -29.446 -8.730 38.989 1.00 85.31 116 PHE A N 1
ATOM 941 C CA . PHE A 1 116 ? -29.736 -10.074 39.476 1.00 85.31 116 PHE A CA 1
ATOM 942 C C . PHE A 1 116 ? -29.390 -10.236 40.966 1.00 85.31 116 PHE A C 1
ATOM 944 O O . PHE A 1 116 ? -30.135 -10.875 41.717 1.00 85.31 116 PHE A O 1
ATOM 951 N N . TRP A 1 117 ? -28.288 -9.629 41.412 1.00 84.12 117 TRP A N 1
ATOM 952 C CA . TRP A 1 117 ? -27.846 -9.658 42.805 1.00 84.12 117 TRP A CA 1
ATOM 953 C C . TRP A 1 117 ? -28.732 -8.826 43.745 1.00 84.12 117 TRP A C 1
ATOM 955 O O . TRP A 1 117 ? -29.107 -9.300 44.824 1.00 84.12 117 TRP A O 1
ATOM 965 N N . ASP A 1 118 ? -29.101 -7.614 43.333 1.00 83.44 118 ASP A N 1
ATOM 966 C CA . ASP A 1 118 ? -29.933 -6.683 44.102 1.00 83.44 118 ASP A CA 1
ATOM 967 C C . ASP A 1 118 ? -31.310 -7.289 44.400 1.00 83.44 118 ASP A C 1
ATOM 969 O O . ASP A 1 118 ? -31.733 -7.386 45.555 1.00 83.44 118 ASP A O 1
ATOM 973 N N . ARG A 1 119 ? -31.948 -7.877 43.378 1.00 79.25 119 ARG A N 1
ATOM 974 C CA . ARG A 1 119 ? -33.222 -8.589 43.535 1.00 79.25 119 ARG A CA 1
ATOM 975 C C . ARG A 1 119 ? -33.139 -9.728 44.556 1.00 79.25 119 ARG A C 1
ATOM 977 O O . ARG A 1 119 ? -34.078 -9.933 45.325 1.00 79.25 119 ARG A O 1
ATOM 984 N N . ARG A 1 120 ? -32.043 -10.495 44.578 1.00 80.12 120 ARG A N 1
ATOM 985 C CA . ARG A 1 120 ? -31.879 -11.600 45.537 1.00 80.12 120 ARG A CA 1
ATOM 986 C C . ARG A 1 120 ? -31.712 -11.086 46.968 1.00 80.12 120 ARG A C 1
ATOM 988 O O . ARG A 1 120 ? -32.266 -11.683 47.889 1.00 80.12 120 ARG A O 1
ATOM 995 N N . SER A 1 121 ? -30.978 -9.993 47.140 1.00 80.12 121 SER A N 1
ATOM 996 C CA . SER A 1 121 ? -30.665 -9.424 48.453 1.00 80.12 121 SER A CA 1
ATOM 997 C C . SER A 1 121 ? -31.862 -8.691 49.069 1.00 80.12 121 SER A C 1
ATOM 999 O O . SER A 1 121 ? -32.145 -8.879 50.250 1.00 80.12 121 SER A O 1
ATOM 1001 N N . ALA A 1 122 ? -32.627 -7.941 48.270 1.00 79.69 122 ALA A N 1
ATOM 1002 C CA . ALA A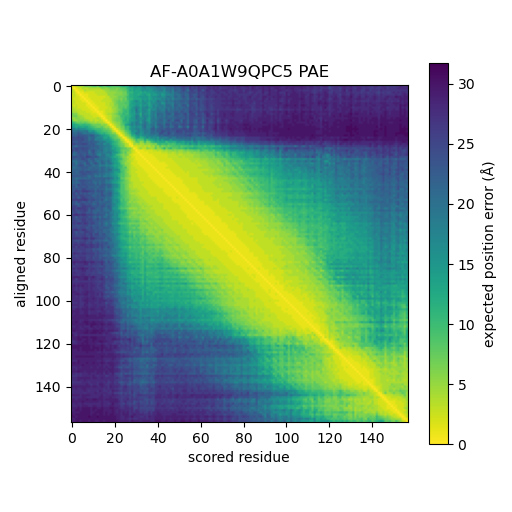 1 122 ? -33.779 -7.170 48.744 1.00 79.69 122 ALA A CA 1
ATOM 1003 C C . ALA A 1 122 ? -34.986 -8.038 49.163 1.00 79.69 122 ALA A C 1
ATOM 1005 O O . ALA A 1 122 ? -35.723 -7.687 50.082 1.00 79.69 122 ALA A O 1
ATOM 1006 N N . ILE A 1 123 ? -35.193 -9.199 48.529 1.00 80.69 123 ILE A N 1
ATOM 1007 C CA . ILE A 1 123 ? -36.352 -10.073 48.807 1.00 80.69 123 ILE A CA 1
ATOM 1008 C C . ILE A 1 123 ? -36.155 -10.919 50.080 1.00 80.69 123 ILE A C 1
ATOM 1010 O O . ILE A 1 123 ? -37.129 -11.370 50.689 1.00 80.69 123 ILE A O 1
ATOM 1014 N N . ALA A 1 124 ? -34.909 -11.152 50.500 1.00 79.62 124 ALA A N 1
ATOM 1015 C CA . ALA A 1 124 ? -34.594 -11.971 51.669 1.00 79.62 124 ALA A CA 1
ATOM 1016 C C . ALA A 1 124 ? -35.200 -11.446 52.993 1.00 79.62 124 ALA A C 1
ATOM 1018 O O . ALA A 1 124 ? -35.867 -12.238 53.669 1.00 79.62 124 ALA A O 1
ATOM 1019 N N . PRO A 1 125 ? -35.041 -10.160 53.378 1.00 82.25 125 PRO A N 1
ATOM 1020 C CA . PRO A 1 125 ? -35.641 -9.638 54.607 1.00 82.25 125 PRO A CA 1
ATOM 1021 C C . PRO A 1 125 ? -37.173 -9.626 54.545 1.00 82.25 125 PRO A C 1
ATOM 1023 O O . PRO A 1 125 ? -37.814 -10.091 55.485 1.00 82.25 125 PRO A O 1
ATOM 1026 N N . ALA A 1 126 ? -37.761 -9.225 53.412 1.00 85.12 126 ALA A N 1
ATOM 1027 C CA . ALA A 1 126 ? -39.215 -9.192 53.238 1.00 85.12 126 ALA A CA 1
ATOM 1028 C C . ALA A 1 126 ? -39.854 -10.580 53.419 1.00 85.12 126 ALA A C 1
ATOM 1030 O O . ALA A 1 126 ? -40.872 -10.725 54.094 1.00 85.12 126 ALA A O 1
ATOM 1031 N N . LYS A 1 127 ? -39.225 -11.637 52.884 1.00 85.94 127 LYS A N 1
ATOM 1032 C CA . LYS A 1 127 ? -39.687 -13.018 53.102 1.00 85.94 127 LYS A CA 1
ATOM 1033 C C . LYS A 1 127 ? -39.632 -13.428 54.574 1.00 85.94 127 LYS A C 1
ATOM 1035 O O . LYS A 1 127 ? -40.526 -14.135 55.034 1.00 85.94 127 LYS A O 1
ATOM 1040 N N . LYS A 1 128 ? -38.596 -13.004 55.302 1.00 87.31 128 LYS A N 1
ATOM 1041 C CA . LYS A 1 128 ? -38.420 -13.334 56.722 1.00 87.31 128 LYS A CA 1
ATOM 1042 C C . LYS A 1 128 ? -39.452 -12.628 57.602 1.00 87.31 128 LYS A C 1
ATOM 1044 O O . LYS A 1 128 ? -40.013 -13.259 58.492 1.00 87.31 128 LYS A O 1
ATOM 1049 N N . GLU A 1 129 ? -39.732 -11.354 57.339 1.00 88.12 129 GLU A N 1
ATOM 1050 C CA . GLU A 1 129 ? -40.758 -10.596 58.065 1.00 88.12 129 GLU A CA 1
ATOM 1051 C C . GLU A 1 129 ? -42.158 -11.170 57.838 1.00 88.12 129 GLU A C 1
ATOM 1053 O O . GLU A 1 129 ? -42.878 -11.417 58.804 1.00 88.12 129 GLU A O 1
ATOM 1058 N N . ILE A 1 130 ? -42.510 -11.488 56.588 1.00 88.19 130 ILE A N 1
ATOM 1059 C CA . ILE A 1 130 ? -43.782 -12.148 56.259 1.00 88.19 130 ILE A CA 1
ATOM 1060 C C . ILE A 1 130 ? -43.899 -13.495 56.988 1.00 88.19 130 ILE A C 1
ATOM 1062 O O . ILE A 1 130 ? -44.9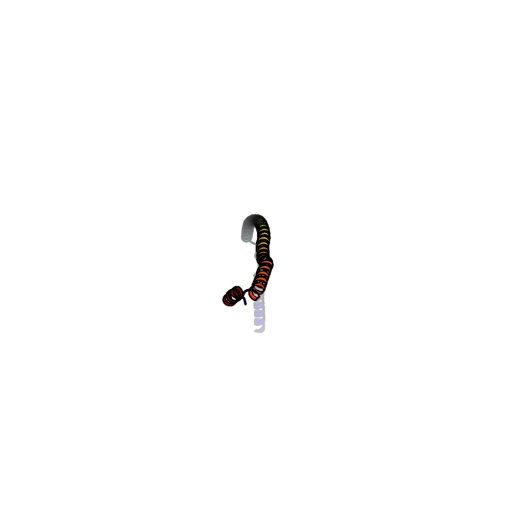41 -13.787 57.572 1.00 88.19 130 ILE A O 1
ATOM 1066 N N . ALA A 1 131 ? -42.832 -14.301 57.009 1.00 89.88 131 ALA A N 1
ATOM 1067 C CA . ALA A 1 131 ? -42.827 -15.580 57.720 1.00 89.88 131 ALA A CA 1
ATOM 1068 C C . ALA A 1 131 ? -43.034 -15.415 59.237 1.00 89.88 131 ALA A C 1
ATOM 1070 O O . ALA A 1 131 ? -43.784 -16.180 59.843 1.00 89.88 131 ALA A O 1
ATOM 1071 N N . ASN A 1 132 ? -42.421 -14.398 59.849 1.00 92.00 132 ASN A N 1
ATOM 1072 C CA . ASN A 1 132 ? -42.624 -14.098 61.266 1.00 92.00 132 ASN A CA 1
ATOM 1073 C C . ASN A 1 132 ? -44.063 -13.657 61.562 1.00 92.00 132 ASN A C 1
ATOM 1075 O O . ASN A 1 132 ? -44.656 -14.154 62.515 1.00 92.00 132 ASN A O 1
ATOM 1079 N N . ILE A 1 133 ? -44.643 -12.778 60.739 1.00 90.12 133 ILE A N 1
ATOM 1080 C CA . ILE A 1 133 ? -46.040 -12.339 60.892 1.00 90.12 133 ILE A CA 1
ATOM 1081 C C . ILE A 1 133 ? -46.993 -13.535 60.782 1.00 90.12 133 ILE A C 1
ATOM 1083 O O . ILE A 1 133 ? -47.900 -13.671 61.600 1.00 90.12 133 ILE A O 1
ATOM 1087 N N . ILE A 1 134 ? -46.759 -14.438 59.823 1.00 89.75 134 ILE A N 1
ATOM 1088 C CA . ILE A 1 134 ? -47.543 -15.673 59.679 1.00 89.75 134 ILE A CA 1
ATOM 1089 C C . ILE A 1 134 ? -47.467 -16.524 60.952 1.00 89.75 134 ILE A C 1
ATOM 1091 O O . ILE A 1 134 ? -48.496 -17.005 61.422 1.00 89.75 134 ILE A O 1
ATOM 1095 N N . ASN A 1 135 ? -46.279 -16.691 61.538 1.00 89.38 135 ASN A N 1
ATOM 1096 C CA . ASN A 1 135 ? -46.118 -17.471 62.768 1.00 89.38 135 ASN A CA 1
ATOM 1097 C C . ASN A 1 135 ? -46.835 -16.837 63.969 1.00 89.38 135 ASN A C 1
ATOM 1099 O O . ASN A 1 135 ? -47.482 -17.551 64.731 1.00 89.38 135 ASN A O 1
ATOM 1103 N N . VAL A 1 136 ? -46.772 -15.510 64.115 1.00 89.44 136 VAL A N 1
ATOM 1104 C CA . VAL A 1 136 ? -47.496 -14.786 65.176 1.00 89.44 136 VAL A CA 1
ATOM 1105 C C . VAL A 1 136 ? -49.009 -14.933 65.001 1.00 89.44 136 VAL A C 1
ATOM 1107 O O . VAL A 1 136 ? -49.717 -15.201 65.968 1.00 89.44 136 VAL A O 1
ATOM 1110 N N . LEU A 1 137 ? -49.512 -14.825 63.766 1.00 86.75 137 LEU A N 1
ATOM 1111 C CA . LEU A 1 137 ? -50.929 -15.046 63.468 1.00 86.75 137 LEU A CA 1
ATOM 1112 C C . LEU A 1 137 ? -51.367 -16.482 63.781 1.00 86.75 137 LEU A C 1
ATOM 1114 O O . LEU A 1 137 ? -52.462 -16.666 64.306 1.00 86.75 137 LEU A O 1
ATOM 1118 N N . LYS A 1 138 ? -50.520 -17.488 63.512 1.00 84.88 138 LYS A N 1
ATOM 1119 C CA . LYS A 1 138 ? -50.791 -18.887 63.882 1.00 84.88 138 LYS A CA 1
ATOM 1120 C C . LYS A 1 138 ? -50.900 -19.071 65.394 1.00 84.88 138 LYS A C 1
ATOM 1122 O O . LYS A 1 138 ? -51.881 -19.651 65.841 1.00 84.88 138 LYS A O 1
ATOM 1127 N N . GLN A 1 139 ? -49.958 -18.531 66.168 1.00 85.88 139 GLN A N 1
ATOM 1128 C CA . GLN A 1 139 ? -50.014 -18.594 67.636 1.00 85.88 139 GLN A CA 1
ATOM 1129 C C . GLN A 1 139 ? -51.268 -17.907 68.187 1.00 85.88 139 GLN A C 1
ATOM 1131 O O . GLN A 1 139 ? -51.981 -18.474 69.006 1.00 85.88 139 GLN A O 1
ATOM 1136 N N . TYR A 1 140 ? -51.603 -16.717 67.683 1.00 84.25 140 TYR A N 1
ATOM 1137 C CA . TYR A 1 140 ? -52.787 -15.986 68.143 1.00 84.25 140 TYR A CA 1
ATOM 1138 C C . TYR A 1 140 ? -54.113 -16.665 67.747 1.00 84.25 140 TYR A C 1
ATOM 1140 O O . TYR A 1 140 ? -55.154 -16.444 68.372 1.00 84.25 140 TYR A O 1
ATOM 1148 N N . ALA A 1 141 ? -54.089 -17.502 66.708 1.00 84.38 141 ALA A N 1
ATOM 1149 C CA . ALA A 1 141 ? -55.231 -18.296 66.282 1.00 84.38 141 ALA A CA 1
ATOM 1150 C C . ALA A 1 141 ? -55.470 -19.537 67.147 1.00 84.38 141 ALA A C 1
ATOM 1152 O O . ALA A 1 141 ? -56.617 -19.963 67.253 1.00 84.38 141 ALA A O 1
ATOM 1153 N N . GLU A 1 142 ? -54.444 -20.080 67.807 1.00 82.06 142 GLU A N 1
ATOM 1154 C CA . GLU A 1 142 ? -54.628 -21.142 68.809 1.00 82.06 142 GLU A CA 1
ATOM 1155 C C . GLU A 1 142 ? -55.452 -20.642 70.007 1.00 82.06 142 GLU A C 1
ATOM 1157 O O . GLU A 1 142 ? -56.263 -21.383 70.558 1.00 82.06 142 GLU A O 1
ATOM 1162 N N . GLU A 1 143 ? -55.314 -19.360 70.357 1.00 82.00 143 GLU A N 1
ATOM 1163 C CA . GLU A 1 143 ? -56.057 -18.721 71.449 1.00 82.00 143 GLU A CA 1
ATOM 1164 C C . GLU A 1 143 ? -57.455 -18.216 71.028 1.00 82.00 143 GLU A C 1
ATOM 1166 O O . GLU A 1 143 ? -58.338 -18.066 71.874 1.00 82.00 143 GLU A O 1
ATOM 1171 N N . ASN A 1 144 ? -57.694 -17.967 69.729 1.00 81.75 144 ASN A N 1
ATOM 1172 C CA . ASN A 1 144 ? -58.936 -17.371 69.215 1.00 81.75 144 ASN A CA 1
ATOM 1173 C C . ASN A 1 144 ? -59.619 -18.230 68.126 1.00 81.75 144 ASN A C 1
ATOM 1175 O O . ASN A 1 144 ? -59.188 -18.210 66.968 1.00 81.75 144 ASN A O 1
ATOM 1179 N N . PRO A 1 145 ? -60.777 -18.869 68.404 1.00 79.69 145 PRO A N 1
ATOM 1180 C CA . PRO A 1 145 ? -61.427 -19.790 67.462 1.00 79.69 145 PRO A CA 1
ATOM 1181 C C . PRO A 1 145 ? -61.904 -19.119 66.161 1.00 79.69 145 PRO A C 1
ATOM 1183 O O . PRO A 1 145 ? -61.850 -19.730 65.097 1.00 79.69 145 PRO A O 1
ATOM 1186 N N . LYS A 1 146 ? -62.303 -17.838 66.210 1.00 82.00 146 LYS A N 1
ATOM 1187 C CA . LYS A 1 146 ? -62.661 -17.060 65.007 1.00 82.00 146 LYS A CA 1
ATOM 1188 C C . LYS A 1 146 ? -61.468 -16.816 64.082 1.00 82.00 146 LYS A C 1
ATOM 1190 O O . LYS A 1 146 ? -61.635 -16.773 62.868 1.00 82.00 146 LYS A O 1
ATOM 1195 N N . LEU A 1 147 ? -60.274 -16.629 64.641 1.00 81.38 147 LEU A N 1
ATOM 1196 C CA . LEU A 1 147 ? -59.078 -16.346 63.853 1.00 81.38 147 LEU A CA 1
ATOM 1197 C C . LEU A 1 147 ? -58.515 -17.621 63.215 1.00 81.38 147 LEU A C 1
ATOM 1199 O O . LEU A 1 147 ? -58.087 -17.582 62.063 1.00 81.38 147 LEU A O 1
ATOM 1203 N N . ALA A 1 148 ? -58.594 -18.754 63.918 1.00 80.81 148 ALA A N 1
ATOM 1204 C CA . ALA A 1 148 ? -58.259 -20.067 63.367 1.00 80.81 148 ALA A CA 1
ATOM 1205 C C . ALA A 1 148 ? -59.084 -20.402 62.120 1.00 80.81 148 ALA A C 1
ATOM 1207 O O . ALA A 1 148 ? -58.538 -20.871 61.123 1.00 80.81 148 ALA A O 1
ATOM 1208 N N . GLU A 1 149 ? -60.385 -20.112 62.139 1.00 82.12 149 GLU A N 1
ATOM 1209 C CA . GLU A 1 149 ? -61.260 -20.352 60.991 1.00 82.12 149 GLU A CA 1
ATOM 1210 C C . GLU A 1 149 ? -60.892 -19.470 59.784 1.00 82.12 149 GLU A C 1
ATOM 1212 O O . GLU A 1 149 ? -60.815 -19.962 58.656 1.00 82.12 149 GLU A O 1
ATOM 1217 N N . ILE A 1 150 ? -60.570 -18.192 60.022 1.00 83.56 150 ILE A N 1
ATOM 1218 C CA . ILE A 1 150 ? -60.118 -17.257 58.978 1.00 83.56 150 ILE A CA 1
ATOM 1219 C C . ILE A 1 150 ? -58.796 -17.725 58.353 1.00 83.56 150 ILE A C 1
ATOM 1221 O O . ILE A 1 150 ? -58.666 -17.740 57.128 1.00 83.56 150 ILE A O 1
ATOM 1225 N N . LEU A 1 151 ? -57.823 -18.146 59.165 1.00 82.56 151 LEU A N 1
ATOM 1226 C CA . LEU A 1 151 ? -56.531 -18.630 58.667 1.00 82.56 151 LEU A CA 1
ATOM 1227 C C . LEU A 1 151 ? -56.636 -19.972 57.931 1.00 82.56 151 LEU A C 1
ATOM 1229 O O . LEU A 1 151 ? -55.920 -20.179 56.948 1.00 82.56 151 LEU A O 1
ATOM 1233 N N . ARG A 1 152 ? -57.544 -20.858 58.362 1.00 82.38 152 ARG A N 1
ATOM 1234 C CA . ARG A 1 152 ? -57.827 -22.129 57.681 1.00 82.38 152 ARG A CA 1
ATOM 1235 C C . ARG A 1 152 ? -58.458 -21.896 56.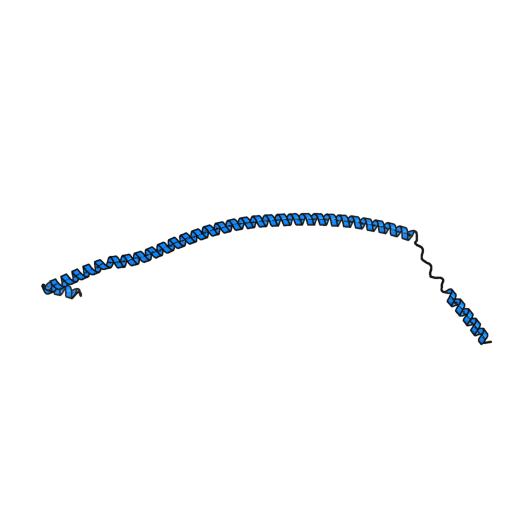308 1.00 82.38 152 ARG A C 1
ATOM 1237 O O . ARG A 1 152 ? -58.052 -22.521 55.334 1.00 82.38 152 ARG A O 1
ATOM 1244 N N . ASN A 1 153 ? -59.387 -20.945 56.203 1.00 84.75 153 ASN A N 1
ATOM 1245 C CA . ASN A 1 153 ? -59.992 -20.561 54.923 1.00 84.75 153 ASN A CA 1
ATOM 1246 C C . ASN A 1 153 ? -58.994 -19.868 53.979 1.00 84.75 153 ASN A C 1
ATOM 1248 O O . ASN A 1 153 ? -59.113 -19.996 52.764 1.00 84.75 153 ASN A O 1
ATOM 1252 N N . ALA A 1 154 ? -57.997 -19.163 54.522 1.00 83.62 154 ALA A N 1
ATOM 1253 C CA . ALA A 1 154 ? -56.926 -18.534 53.747 1.00 83.62 154 ALA A CA 1
ATOM 1254 C C . ALA A 1 154 ? -55.822 -19.513 53.285 1.00 83.62 154 ALA A C 1
ATOM 1256 O O . ALA A 1 154 ? -54.919 -19.100 52.560 1.00 83.62 154 ALA A O 1
ATOM 1257 N N . GLY A 1 155 ? -55.863 -20.788 53.696 1.00 82.12 155 GLY A N 1
ATOM 1258 C CA . GLY A 1 155 ? -54.869 -21.807 53.324 1.00 82.12 155 GLY A CA 1
ATOM 1259 C C . GLY A 1 155 ? -53.494 -21.629 53.982 1.00 82.12 155 GLY A C 1
ATOM 1260 O O . GLY A 1 155 ? -52.497 -22.143 53.481 1.00 82.12 155 GLY A O 1
ATOM 1261 N N . ILE A 1 156 ? -53.424 -20.864 55.075 1.00 79.75 156 ILE A N 1
ATOM 1262 C CA . ILE A 1 156 ? -52.180 -20.582 55.811 1.00 79.75 156 ILE A CA 1
ATOM 1263 C C . ILE A 1 156 ? -51.944 -21.630 56.916 1.00 79.75 156 ILE A C 1
ATOM 1265 O O . ILE A 1 156 ? -50.793 -21.891 57.290 1.00 79.75 156 ILE A O 1
ATOM 1269 N N . LEU A 1 157 ? -53.032 -22.203 57.444 1.00 64.94 157 LEU A N 1
ATOM 1270 C CA . LEU A 1 157 ? -53.076 -23.196 58.522 1.00 64.94 157 LEU A CA 1
ATOM 1271 C C . LEU A 1 157 ? -53.270 -24.612 57.973 1.00 64.94 157 LEU A C 1
ATOM 1273 O O . LEU A 1 157 ? -54.156 -24.781 57.106 1.00 64.94 157 LEU A O 1
#

Foldseek 3Di:
DVVVVVVVVVVVVVVVVVVPPPPPDPDDCDPVNVVVVVVVVVVVVVVVVVVVVVVVVVVVVVVVVVVVVVVVVVVVVVVVVVVVVVVVVVVVVVVVVVVVVCVVVVVVVVVVVVVVVVVVVVVVVVVVVVVVVLVVLVVVCVVPVVSVVVCVVVVSD

pLDDT: mean 87.88, std 10.78, range [54.53, 98.0]

Solvent-accessible surface area (backbone atoms only — not comparable to full-atom values): 8739 Å² total; per-residue (Å²): 112,69,69,61,52,51,54,51,50,51,54,54,51,52,55,56,65,68,64,70,77,78,80,82,71,79,81,73,89,46,73,68,56,52,56,51,48,54,52,49,51,51,51,52,52,52,52,51,50,53,51,53,49,52,54,49,52,53,53,51,51,53,51,50,54,52,50,51,52,51,52,51,52,50,55,50,49,53,53,48,52,52,49,50,54,51,50,54,53,48,50,54,51,50,52,50,50,51,52,52,50,51,51,52,52,50,50,52,53,52,49,54,53,46,55,58,49,51,57,58,60,64,49,52,58,57,54,50,53,53,52,50,53,51,52,54,53,52,58,56,18,77,79,30,73,74,50,37,53,53,37,44,74,69,69,78,98

Sequence (157 aa):
MTKIIATLFILLFSAICFAQDENNQAVSFTLADRDRLIRNEAAIKSLRNEMNSEIGSLRNEMKSLRNEMKSLRNEMNTKFEAQQIQFNSFQKQFDNFHTLMYFILGGIFSLIILIFWDRRSAIAPAKKEIANIINVLKQYAEENPKLAEILRNAGIL

Radius of gyration: 63.97 Å; Cα contacts (8 Å, |Δi|>4): 15; chains: 1; bounding box: 118×59×163 Å

=== Feature glossary ===
Annotated list of the representations used here:

Nearest PDB structures. The Foldseek neighbor list gives the closest experimentally determined structures in the PDB, ranked by structural alignment. TM-score near 1 means near-identical fold; near 0.3 means only rough topology match. This is how one finds what a novel AlphaFold prediction most resembles in the solved-structure universe.

Foldseek 3Di. Foldseek's 3Di representation compresses backbone geometry into a per-residue letter drawn from a learned twenty-state alphabet. It captures the tertiary interaction pattern around each residue — which residues are packed against it in space, regardless of where they are in sequence.

Radius of gyration, Cα contacts, bounding box. Radius of gyration (Rg) is the root-mean-square distance of Cα atoms from their centroid — a single number for overall size and compactness. A globular domain of N residues has Rg ≈ 2.2·N^0.38 Å; an extended or disordered chain has a much larger Rg. The Cα contact count is the number of residue pairs whose Cα atoms are within 8 Å and are more than four positions apart in sequence — a standard proxy for tertiary packing density. The bounding box is the smallest axis-aligned box enclosing all Cα atoms.

InterPro / GO / CATH / organism. The annotation block draws on four external resources. InterPro: which protein families and domains the sequence belongs to. GO: standardized terms for what the protein does, what process it participates in, and where in the cell it acts. CATH: which structural fold it has in the CATH hierarchy. Organism: the species of origin.

mmCIF coordinates. The mmCIF block holds the 3D Cartesian coordinates of each backbone atom (N, Cα, C, O) in ångströms. mmCIF is the PDB's canonical archive format — a tagged-loop text representation of the atomic model.

pLDDT. pLDDT is the predicted lDDT-Cα score: AlphaFold's confidence that the local environment of each residue (all inter-atomic distances within 15 Å) is correctly placed. It is a per-residue number between 0 and 100, with higher meaning more reliable.

Backbone torsions (φ/ψ). φ (phi) and ψ (psi) are the two rotatable backbone dihedrals per residue: φ is the C(i-1)–N–Cα–C torsion, ψ is the N–Cα–C–N(i+1) torsion, both in degrees on (−180°, 180°]. α-helical residues cluster near (−60°, −45°); β-strand residues near (−120°, +130°). A Ramachandran plot is simply a scatter of (φ, ψ) for every residue.

B-factor. For experimental (PDB) structures, the B-factor (temperature factor) quantifies the positional sprea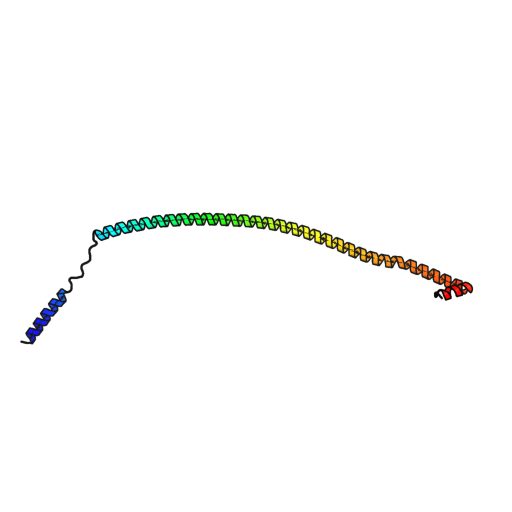d of each atom in the crystal — a combination of thermal vibration and static disorder — in units of Å². High B-factors mark flexible loops or poorly resolved regions; low B-factors mark the rigid, well-ordered core.

Secondary structure (3-state, P-SEA). SS3 is a coarse helix/strand/coil call (letters a/b/c) made by the P-SEA algorithm from inter-Cα distances and dihedrals. It is less detailed than DSSP but needs only Cα positions.

Predicted aligned error. Predicted aligned error is AlphaFold's pairwise confidence. Unlike pLDDT (per-residue), PAE is per-residue-pair and captures whether two parts of the structure are correctly placed relative to each other. Units are ångströms of expected positional error.

Solvent-accessible surface area. Solvent-accessible surface area (SASA) is the area in Å² traced out by the centre of a 1.4 Å probe sphere (a water molecule) rolled over the protein's van der Waals surface (Shrake–Rupley / Lee–Richards construction). Buried residues have near-zero SASA; fully exposed residues can exceed 200 Å². The total SASA scales roughly with the number of surface residues.

Secondary structure (8-state, DSSP). The SS8 string is DSSP's per-residue secondary-structure call. α-helix (H) means an i→i+4 H-bond ladder; β-strand (E) means the residue participates in a β-sheet; 3₁₀ (G) and π (I) are tighter and wider helices; T/S are turns/bends; '-' is loop.

Rendered structure images. Structure images are PyMOL renders from six orthogonal camera directions. Cartoon representation draws helices as coils and strands as arrows; sticks shows the backbone as bonds; surface shows the solvent-excluded envelope. Rainbow coloring maps sequence position to hue (blue→red, N→C); chain coloring assigns a distinct color per polypeptide.

Sequence. The amino-acid sequence is the protein's primary structure: the linear order of residues from the N-terminus to the C-terminus, written in one-letter code. Everything else here — the 3D coordinates, the secondary structure, the domain annotations — is ultimately a consequence of this string.

Contact-map, Ramachandran, and PAE plots. Three diagnostic plots accompany the record. The Cα contact map visualizes the tertiary structure as a 2D adjacency matrix (8 Å cutoff, sequence-local contacts suppressed). The Ramachandran plot shows the distribution of backbone (φ, ψ) torsions, with points in the α and β basins reflecting secondary structure content. The PAE plot shows AlphaFold's inter-residue confidence as a color matrix.